Protein AF-A0A8H8WZX5-F1 (afdb_monomer)

Organism: NCBI:txid1775910

Solvent-accessible surface area (backbone atoms only — not comparable to full-atom values): 5489 Å² total; per-residue (Å²): 122,51,66,85,70,63,32,41,65,31,29,63,36,82,92,44,74,50,74,48,27,64,38,73,66,55,44,48,50,53,53,49,61,38,47,77,68,72,32,44,81,75,45,78,45,59,80,44,76,93,42,87,53,22,49,42,52,43,33,33,37,32,34,69,68,53,48,51,56,46,28,73,74,67,46,41,37,72,34,74,66,86,78,86,44,65,46,101,83,72,47,77,57,129

Foldseek 3Di:
DCVVVQKAKWKWDCVFWDFAWPDPVRVVVVVCLQVVLVKAWPDWAFPCVVDHRGGIITIIIDHPVSQVVSCVVPRTHIDHDDDFDADPVRDTDD

pLDDT: mean 85.73, std 10.84, range [54.69, 95.81]

Structure (mmCIF, N/CA/C/O backbone):
data_AF-A0A8H8WZX5-F1
#
_entry.id   AF-A0A8H8WZX5-F1
#
loop_
_atom_site.group_PDB
_atom_site.id
_atom_site.type_symbol
_atom_site.label_atom_id
_atom_site.label_alt_id
_atom_site.label_comp_id
_atom_site.label_asym_id
_atom_site.label_entity_id
_atom_site.label_seq_id
_atom_site.pdbx_PDB_ins_code
_atom_site.Cartn_x
_atom_site.Cartn_y
_atom_site.Cartn_z
_atom_site.occupancy
_atom_site.B_iso_or_equiv
_atom_site.auth_seq_id
_atom_site.auth_comp_id
_atom_site.auth_asym_id
_atom_site.auth_atom_id
_atom_site.pdbx_PDB_model_num
ATOM 1 N N . MET A 1 1 ? -2.206 -15.972 3.163 1.00 60.56 1 MET A N 1
ATOM 2 C CA . MET A 1 1 ? -3.557 -16.568 3.373 1.00 60.56 1 MET A CA 1
ATOM 3 C C . MET A 1 1 ? -4.610 -15.878 2.504 1.00 60.56 1 MET A C 1
ATOM 5 O O . MET A 1 1 ? -5.599 -16.506 2.138 1.00 60.56 1 MET A O 1
ATOM 9 N N . LEU A 1 2 ? -4.355 -14.631 2.089 1.00 70.94 2 LEU A N 1
ATOM 10 C CA . LEU A 1 2 ? -5.240 -13.840 1.233 1.00 70.94 2 LEU A CA 1
ATOM 11 C C . LEU A 1 2 ? -5.580 -14.445 -0.137 1.00 70.94 2 LEU A C 1
ATOM 13 O O . LEU A 1 2 ? -6.672 -14.212 -0.645 1.00 70.94 2 LEU A O 1
ATOM 17 N N . ALA A 1 3 ? -4.684 -15.235 -0.735 1.00 63.19 3 ALA A N 1
ATOM 18 C CA . ALA A 1 3 ? -4.927 -15.854 -2.041 1.00 63.19 3 ALA A CA 1
ATOM 19 C C . ALA A 1 3 ? -6.190 -16.743 -2.057 1.00 63.19 3 ALA A C 1
AT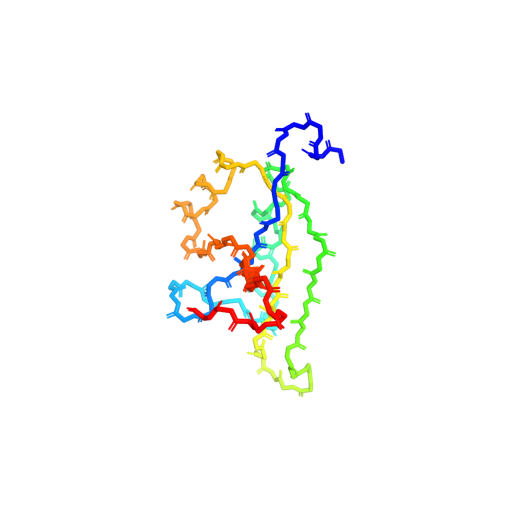OM 21 O O . ALA A 1 3 ? -6.907 -16.773 -3.053 1.00 63.19 3 ALA A O 1
ATOM 22 N N . GLN A 1 4 ? -6.517 -17.406 -0.939 1.00 61.97 4 GLN A N 1
ATOM 23 C CA . GLN A 1 4 ? -7.734 -18.224 -0.815 1.00 61.97 4 GLN A CA 1
ATOM 24 C C . GLN A 1 4 ? -9.013 -17.382 -0.645 1.00 61.97 4 GLN A C 1
ATOM 26 O O . GLN A 1 4 ? -10.111 -17.885 -0.854 1.00 61.97 4 GLN A O 1
ATOM 31 N N . GLN A 1 5 ? -8.880 -16.096 -0.307 1.00 74.50 5 GLN A N 1
ATOM 32 C CA . GLN A 1 5 ? -9.979 -15.139 -0.130 1.00 74.50 5 GLN A CA 1
ATOM 33 C C . GLN A 1 5 ? -10.171 -14.229 -1.359 1.00 74.50 5 GLN A C 1
ATOM 35 O O . GLN A 1 5 ? -10.833 -13.197 -1.278 1.00 74.50 5 GLN A O 1
ATOM 40 N N . GLY A 1 6 ? -9.564 -14.576 -2.501 1.00 79.81 6 GLY A N 1
ATOM 41 C CA . GLY A 1 6 ? -9.604 -13.750 -3.712 1.00 79.81 6 GLY A CA 1
ATOM 42 C C . GLY A 1 6 ? -8.660 -12.544 -3.675 1.00 79.81 6 GLY A C 1
ATOM 43 O O . GLY A 1 6 ? -8.869 -11.577 -4.410 1.00 79.81 6 GLY A O 1
ATOM 44 N N . GLY A 1 7 ? -7.632 -12.583 -2.822 1.00 84.69 7 GLY A N 1
ATOM 45 C CA . GLY A 1 7 ? -6.582 -11.574 -2.770 1.00 84.69 7 GLY A CA 1
ATOM 46 C C . GLY A 1 7 ? -5.821 -11.471 -4.093 1.00 84.69 7 GLY A C 1
ATOM 47 O O . GLY A 1 7 ? -5.449 -12.480 -4.693 1.00 84.69 7 GLY A O 1
ATOM 48 N N . ARG A 1 8 ? -5.593 -10.238 -4.538 1.00 91.38 8 ARG A N 1
ATOM 49 C CA . ARG A 1 8 ? -4.828 -9.882 -5.736 1.00 91.38 8 ARG A CA 1
ATOM 50 C C . ARG A 1 8 ? -3.655 -9.000 -5.353 1.00 91.38 8 ARG A C 1
ATOM 52 O O . ARG A 1 8 ? -3.689 -8.341 -4.316 1.00 91.38 8 ARG A O 1
ATOM 59 N N . TYR A 1 9 ? -2.645 -8.986 -6.211 1.00 92.88 9 TYR A N 1
ATOM 60 C CA . TYR A 1 9 ? -1.520 -8.075 -6.077 1.00 92.88 9 TYR A CA 1
ATOM 61 C C . TYR A 1 9 ? -1.866 -6.710 -6.659 1.00 92.88 9 TYR A C 1
ATOM 63 O O . TYR A 1 9 ? -2.496 -6.639 -7.711 1.00 92.88 9 TYR A O 1
ATOM 71 N N . TYR A 1 10 ? -1.418 -5.653 -5.991 1.00 93.38 10 TYR A N 1
ATOM 72 C CA . TYR A 1 10 ? -1.537 -4.277 -6.448 1.00 93.38 10 TYR A CA 1
ATOM 73 C C . TYR A 1 10 ? -0.220 -3.524 -6.263 1.00 93.38 10 TYR A C 1
ATOM 75 O O . TYR A 1 10 ? 0.558 -3.808 -5.347 1.00 93.38 10 TYR A O 1
ATOM 83 N N . HIS A 1 11 ? -0.015 -2.532 -7.124 1.00 91.12 11 HIS A N 1
ATOM 84 C CA . HIS A 1 11 ? 1.100 -1.588 -7.098 1.00 91.12 11 HIS A CA 1
ATOM 85 C C . HIS A 1 11 ? 0.584 -0.181 -6.802 1.00 91.12 11 HIS A C 1
ATOM 87 O O . HIS A 1 11 ? -0.593 0.095 -7.008 1.00 91.12 11 HIS A O 1
ATOM 93 N N . ILE A 1 12 ? 1.447 0.730 -6.353 1.00 89.00 12 ILE A N 1
ATOM 94 C CA . ILE A 1 12 ? 1.067 2.145 -6.249 1.00 89.00 12 ILE A CA 1
ATOM 95 C C . ILE A 1 12 ? 1.067 2.806 -7.635 1.00 89.00 12 ILE A C 1
ATOM 97 O O . ILE A 1 12 ? 1.964 2.549 -8.438 1.00 89.00 12 ILE A O 1
ATOM 101 N N . ALA A 1 13 ? 0.103 3.685 -7.913 1.00 83.06 13 ALA A N 1
ATOM 102 C CA . ALA A 1 13 ? 0.182 4.559 -9.081 1.00 83.06 13 ALA A CA 1
ATOM 103 C C . ALA A 1 13 ? 1.188 5.687 -8.801 1.00 83.06 13 ALA A C 1
ATOM 105 O O . ALA A 1 13 ? 0.969 6.539 -7.945 1.00 83.06 13 ALA A O 1
ATOM 106 N N . GLU A 1 14 ? 2.321 5.706 -9.501 1.00 69.19 14 GLU A N 1
ATOM 107 C CA . GLU A 1 14 ? 3.381 6.696 -9.240 1.00 69.19 14 GLU A CA 1
ATOM 108 C C . GLU A 1 14 ? 3.016 8.119 -9.688 1.00 69.19 14 GLU A C 1
ATOM 110 O O . GLU A 1 14 ? 3.447 9.121 -9.098 1.00 69.19 14 GLU A O 1
ATOM 115 N N . HIS A 1 15 ? 2.242 8.200 -10.769 1.00 68.69 15 HIS A N 1
ATOM 116 C CA . HIS A 1 15 ? 1.930 9.441 -11.474 1.00 68.69 15 HIS A CA 1
ATOM 117 C C . HIS A 1 15 ? 0.539 9.990 -11.150 1.00 68.69 15 HIS A C 1
ATOM 119 O O . HIS A 1 15 ? 0.218 11.098 -11.572 1.00 68.69 15 HIS A O 1
ATOM 125 N N . GLU A 1 16 ? -0.247 9.262 -10.357 1.00 70.31 16 GLU A N 1
ATOM 126 C CA . GLU A 1 16 ? -1.609 9.628 -9.988 1.00 70.31 16 GLU A CA 1
ATOM 127 C C . GLU A 1 16 ? -1.805 9.455 -8.476 1.00 70.31 16 GLU A C 1
ATOM 129 O O . GLU A 1 16 ? -1.386 8.462 -7.886 1.00 70.31 16 GLU A O 1
ATOM 134 N N . GLY A 1 17 ? -2.453 10.427 -7.833 1.00 73.94 17 GLY A N 1
ATOM 135 C CA . GLY A 1 17 ? -2.738 10.382 -6.399 1.00 73.94 17 GLY A CA 1
ATOM 136 C C . GLY A 1 17 ? -1.527 10.604 -5.487 1.00 73.94 17 GLY A C 1
ATOM 137 O O . GLY A 1 17 ? -0.552 11.280 -5.834 1.00 73.94 17 GLY A O 1
ATOM 138 N N . ARG A 1 18 ? -1.627 10.098 -4.252 1.00 83.88 18 ARG A N 1
ATOM 139 C CA . ARG A 1 18 ? -0.626 10.326 -3.203 1.00 83.88 18 ARG A CA 1
ATOM 140 C C . ARG A 1 18 ? 0.624 9.465 -3.416 1.00 83.88 18 ARG A C 1
ATOM 142 O O . ARG A 1 18 ? 0.542 8.250 -3.542 1.00 83.88 18 ARG A O 1
ATOM 149 N N . ARG A 1 19 ? 1.806 10.091 -3.371 1.00 84.25 19 ARG A N 1
ATOM 150 C CA . ARG A 1 19 ? 3.100 9.407 -3.554 1.00 84.25 19 ARG A CA 1
ATOM 151 C C . ARG A 1 19 ? 3.629 8.787 -2.263 1.00 84.25 19 ARG A C 1
ATOM 153 O O . ARG A 1 19 ? 3.677 9.455 -1.229 1.00 84.25 19 ARG A O 1
ATOM 160 N N . LEU A 1 20 ? 4.131 7.556 -2.357 1.00 87.94 20 LEU A N 1
ATOM 161 C CA . LEU A 1 20 ? 4.869 6.893 -1.283 1.00 87.94 20 LEU A CA 1
ATOM 162 C C . LEU A 1 20 ? 6.369 7.194 -1.388 1.00 87.94 20 LEU A C 1
ATOM 164 O O . LEU A 1 20 ?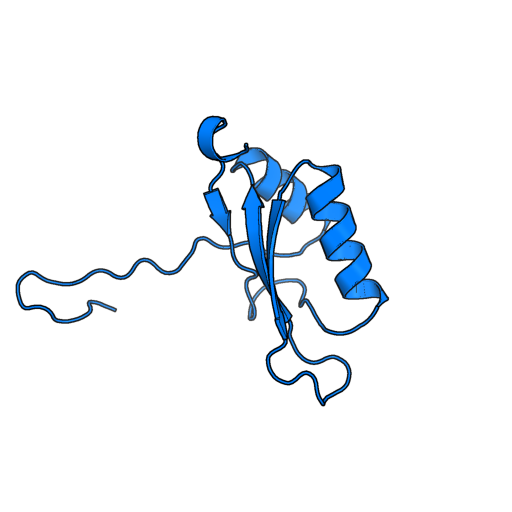 6.983 7.064 -2.447 1.00 87.94 20 LEU A O 1
ATOM 168 N N . THR A 1 21 ? 6.976 7.600 -0.276 1.00 88.94 21 THR A N 1
ATOM 169 C CA . THR A 1 21 ? 8.396 7.981 -0.221 1.00 88.94 21 THR A CA 1
ATOM 170 C C . THR A 1 21 ? 9.081 7.402 1.012 1.00 88.94 21 THR A C 1
ATOM 172 O O . THR A 1 21 ? 8.420 7.068 1.994 1.00 88.94 21 THR A O 1
ATOM 175 N N . LEU A 1 22 ? 10.420 7.374 1.012 1.00 79.75 22 LEU A N 1
ATOM 176 C CA . LEU A 1 22 ? 11.273 7.090 2.177 1.00 79.75 22 LEU A CA 1
ATOM 177 C C . LEU A 1 22 ? 11.229 8.211 3.235 1.00 79.75 22 LEU A C 1
ATOM 179 O O . LEU A 1 22 ? 12.256 8.718 3.693 1.00 79.75 22 LEU A O 1
ATOM 183 N N . SER A 1 23 ? 10.034 8.646 3.617 1.00 86.56 23 SER A N 1
ATOM 184 C CA . SER A 1 23 ? 9.812 9.424 4.830 1.00 86.56 23 SER A CA 1
ATOM 185 C C . SER A 1 23 ? 9.149 8.528 5.870 1.00 86.56 23 SER A C 1
ATOM 187 O O . SER A 1 23 ? 8.266 7.738 5.544 1.00 86.56 23 SER A O 1
ATOM 189 N N . LYS A 1 24 ? 9.572 8.651 7.135 1.00 78.50 24 LYS A N 1
ATOM 190 C CA . LYS A 1 24 ? 9.032 7.834 8.234 1.00 78.50 24 LYS A CA 1
ATOM 191 C C . LYS A 1 24 ? 7.508 7.946 8.335 1.00 78.50 24 LYS A C 1
ATOM 193 O O . LYS A 1 24 ? 6.845 6.933 8.490 1.00 78.50 24 LYS A O 1
ATOM 198 N N . ALA A 1 25 ? 6.980 9.165 8.200 1.00 86.50 25 ALA A N 1
ATOM 199 C CA . ALA A 1 25 ? 5.546 9.426 8.265 1.00 86.50 25 ALA 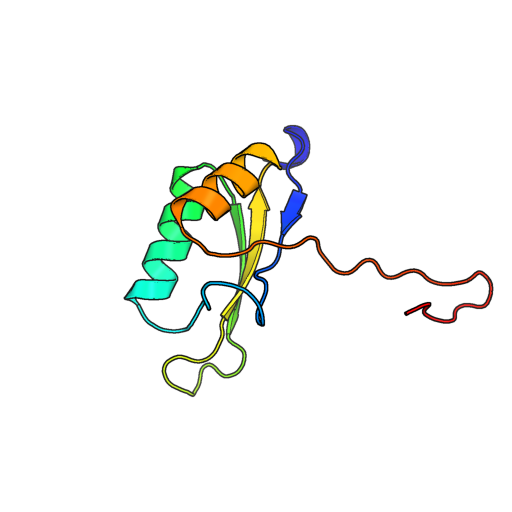A CA 1
ATOM 200 C C . ALA A 1 25 ? 4.786 8.740 7.119 1.00 86.50 25 ALA A C 1
ATOM 202 O O . ALA A 1 25 ? 3.910 7.928 7.383 1.00 86.50 25 ALA A O 1
ATOM 203 N N . SER A 1 26 ? 5.167 8.988 5.858 1.00 86.50 26 SER A N 1
ATOM 204 C CA . SER A 1 26 ? 4.446 8.428 4.705 1.00 86.50 26 SER A CA 1
ATOM 205 C C . SER A 1 26 ? 4.514 6.905 4.645 1.00 86.50 26 SER A C 1
ATOM 207 O O . SER A 1 26 ? 3.522 6.279 4.288 1.00 86.50 26 SER A O 1
ATOM 209 N N . LEU A 1 27 ? 5.677 6.316 4.946 1.00 90.94 27 LEU A N 1
ATOM 210 C CA . LEU A 1 27 ? 5.841 4.867 4.891 1.00 90.94 27 LEU A CA 1
ATOM 211 C C . LEU A 1 27 ? 5.123 4.184 6.057 1.00 90.94 27 LEU A C 1
ATOM 213 O O . LEU A 1 27 ? 4.472 3.167 5.849 1.00 90.94 27 LEU A O 1
ATOM 217 N N . GLY A 1 28 ? 5.207 4.759 7.260 1.00 92.50 28 GLY A N 1
ATOM 218 C CA . GLY A 1 28 ? 4.505 4.246 8.433 1.00 92.50 28 GLY A CA 1
ATOM 219 C C . GLY A 1 28 ? 2.990 4.281 8.258 1.00 92.50 28 GLY A C 1
ATOM 220 O O . GLY A 1 28 ? 2.336 3.275 8.506 1.00 92.50 28 GLY A O 1
ATOM 221 N N . GLU A 1 29 ? 2.451 5.399 7.767 1.00 93.06 29 GLU A N 1
ATOM 222 C CA . GLU A 1 29 ? 1.021 5.545 7.482 1.00 93.06 29 GLU A CA 1
ATOM 223 C C . GLU A 1 29 ? 0.554 4.533 6.433 1.00 93.06 29 GLU A C 1
ATOM 225 O O . GLU A 1 29 ? -0.383 3.786 6.683 1.00 93.06 29 GLU A O 1
ATOM 230 N N . PHE A 1 30 ? 1.260 4.418 5.304 1.00 94.06 30 PHE A N 1
ATOM 231 C CA . PHE A 1 30 ? 0.927 3.433 4.274 1.00 94.06 30 PHE A CA 1
ATOM 232 C C . PHE A 1 30 ? 0.910 2.000 4.822 1.00 94.06 30 PHE A C 1
ATOM 234 O O . PHE A 1 30 ? -0.050 1.263 4.614 1.00 94.06 30 PHE A O 1
ATOM 241 N N . VAL A 1 31 ? 1.962 1.605 5.547 1.00 94.88 31 VAL A N 1
ATOM 242 C CA . VAL A 1 31 ? 2.078 0.251 6.102 1.00 94.88 31 VAL A CA 1
ATOM 243 C C . VAL A 1 31 ? 0.968 -0.022 7.113 1.00 94.88 31 VAL A C 1
ATOM 245 O O . VAL A 1 31 ? 0.346 -1.082 7.069 1.00 94.88 31 VAL A O 1
ATOM 248 N N . PHE A 1 32 ? 0.704 0.934 8.003 1.00 95.81 32 PHE A N 1
ATOM 249 C CA . PHE A 1 32 ? -0.354 0.823 8.998 1.00 95.81 32 PHE A CA 1
ATOM 250 C C . PHE A 1 32 ? -1.724 0.638 8.341 1.00 95.81 32 PHE A C 1
ATOM 252 O O . PHE A 1 32 ? -2.439 -0.294 8.697 1.00 95.81 32 PHE A O 1
ATOM 259 N N . GLU A 1 33 ? -2.061 1.471 7.356 1.00 95.56 33 GLU A N 1
ATOM 260 C CA . GLU A 1 33 ? -3.361 1.437 6.681 1.00 95.56 33 GLU A CA 1
ATOM 261 C C . GLU A 1 33 ? -3.591 0.133 5.893 1.00 95.56 33 GLU A C 1
ATOM 263 O O . GLU A 1 33 ? -4.720 -0.361 5.836 1.00 95.56 33 GLU A O 1
ATOM 268 N N . ILE A 1 34 ? -2.537 -0.458 5.317 1.00 95.00 34 ILE A N 1
ATOM 269 C CA . ILE A 1 34 ? -2.622 -1.767 4.650 1.00 95.00 34 ILE A CA 1
ATOM 270 C C . ILE A 1 34 ? -2.867 -2.880 5.674 1.00 95.00 34 ILE A C 1
ATOM 272 O O . ILE A 1 34 ? -3.798 -3.674 5.518 1.00 95.00 34 ILE A O 1
ATOM 276 N N . LEU A 1 35 ? -2.048 -2.935 6.728 1.00 94.81 35 LEU A N 1
ATOM 277 C CA . LEU A 1 35 ? -2.107 -4.009 7.722 1.00 94.81 35 LEU A CA 1
ATOM 278 C C . LEU A 1 35 ? -3.390 -3.952 8.562 1.00 94.81 35 LEU A C 1
ATOM 280 O O . LEU A 1 35 ? -3.964 -4.997 8.866 1.00 94.81 35 LEU A O 1
ATOM 284 N N . SER A 1 36 ? -3.879 -2.756 8.902 1.00 95.81 36 SER A N 1
ATOM 285 C CA . SER A 1 36 ? -5.109 -2.575 9.688 1.00 95.81 36 SER A CA 1
ATOM 286 C C . SER A 1 36 ? -6.363 -3.078 8.964 1.00 95.81 36 SER A C 1
ATOM 288 O O . SER A 1 36 ? -7.329 -3.470 9.614 1.00 95.81 36 SER A O 1
ATOM 290 N N . ARG A 1 37 ? -6.329 -3.134 7.626 1.00 94.44 37 ARG A N 1
ATOM 291 C CA . ARG A 1 37 ? -7.391 -3.694 6.771 1.00 94.44 37 ARG A CA 1
ATOM 292 C C . ARG A 1 37 ? -7.198 -5.176 6.453 1.00 94.44 37 ARG A C 1
ATOM 294 O O . ARG A 1 37 ? -7.959 -5.737 5.670 1.00 94.44 37 ARG A O 1
ATOM 301 N N . GLY A 1 38 ? -6.183 -5.816 7.033 1.00 93.62 38 GLY A N 1
ATOM 302 C CA . GLY A 1 38 ? -5.856 -7.218 6.775 1.00 93.62 38 GLY A CA 1
ATOM 303 C C . GLY A 1 38 ? -5.152 -7.462 5.438 1.00 93.62 38 GLY A C 1
ATOM 304 O O . GLY A 1 38 ? -5.082 -8.607 5.001 1.00 93.62 38 GLY A O 1
ATOM 305 N N . GLY A 1 39 ? -4.640 -6.417 4.780 1.00 93.75 39 GLY A N 1
ATOM 306 C CA . GLY A 1 39 ? -3.781 -6.562 3.608 1.00 93.75 39 GLY A CA 1
ATOM 307 C C . GLY A 1 39 ? -2.390 -7.084 3.976 1.00 93.75 39 GLY A C 1
ATOM 308 O O . GLY A 1 39 ? -1.926 -6.936 5.105 1.00 93.75 39 GLY A O 1
ATOM 309 N N . GLU A 1 40 ? -1.701 -7.674 3.005 1.00 94.88 40 GLU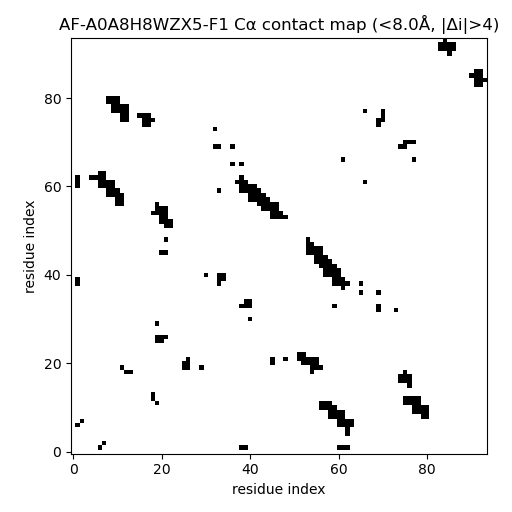 A N 1
ATOM 310 C CA . GLU A 1 40 ? -0.335 -8.181 3.163 1.00 94.88 40 GLU A CA 1
ATOM 311 C C . GLU A 1 40 ? 0.636 -7.295 2.358 1.00 94.88 40 GLU A C 1
ATOM 313 O O . GLU A 1 40 ? 0.379 -6.960 1.200 1.00 94.88 40 GLU A O 1
ATOM 318 N N . ILE A 1 41 ? 1.772 -6.912 2.949 1.00 94.25 41 ILE A N 1
ATOM 319 C CA . ILE A 1 41 ? 2.854 -6.239 2.215 1.00 94.25 41 ILE A CA 1
ATOM 320 C C . ILE A 1 41 ? 3.789 -7.305 1.667 1.00 94.25 41 ILE A C 1
ATOM 322 O O . ILE A 1 41 ? 4.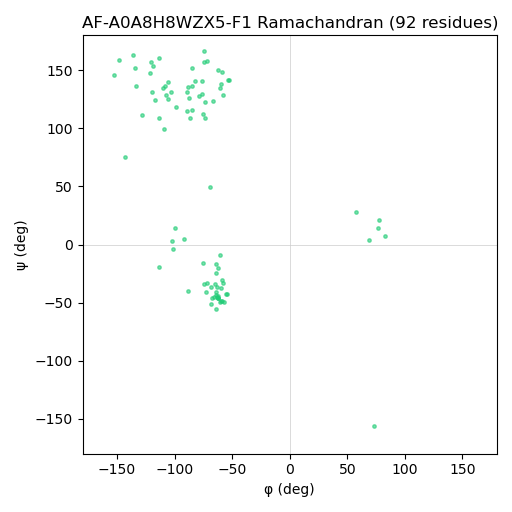457 -8.003 2.425 1.00 94.25 41 ILE A O 1
ATOM 326 N N . ME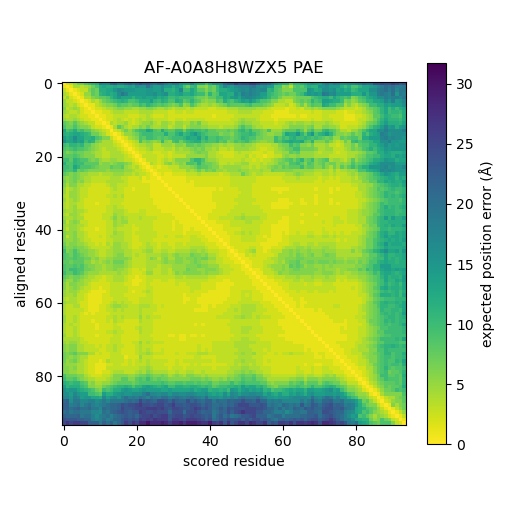T A 1 42 ? 3.851 -7.406 0.345 1.00 93.81 42 MET A N 1
ATOM 327 C CA . MET A 1 42 ? 4.656 -8.411 -0.344 1.00 93.81 42 MET A CA 1
ATOM 328 C C . MET A 1 42 ? 6.074 -7.909 -0.595 1.00 93.81 42 MET A C 1
ATOM 330 O O . MET A 1 42 ? 7.038 -8.657 -0.465 1.00 93.81 42 MET A O 1
ATOM 334 N N . GLN A 1 43 ? 6.202 -6.633 -0.960 1.00 92.62 43 GLN A N 1
ATOM 335 C CA . GLN A 1 43 ? 7.480 -6.012 -1.283 1.00 92.62 43 GLN A CA 1
ATOM 336 C C . GLN A 1 43 ? 7.432 -4.511 -1.005 1.00 92.62 43 GLN A C 1
ATOM 338 O O . GLN A 1 43 ? 6.411 -3.862 -1.222 1.00 92.62 43 GLN A O 1
ATOM 343 N N . LEU A 1 44 ? 8.564 -3.952 -0.576 1.00 92.50 44 LEU A N 1
ATOM 344 C CA . LEU A 1 44 ? 8.825 -2.515 -0.539 1.00 92.50 44 LEU A CA 1
ATOM 345 C C . LEU A 1 44 ? 10.159 -2.265 -1.238 1.00 92.50 44 LEU A C 1
ATOM 347 O O . LEU A 1 44 ? 11.206 -2.660 -0.725 1.00 92.50 44 LEU A O 1
ATOM 351 N N . TRP A 1 45 ? 10.133 -1.626 -2.406 1.00 91.44 45 TRP A N 1
ATOM 352 C CA . TRP A 1 45 ? 11.346 -1.349 -3.169 1.00 91.44 45 TRP A CA 1
ATOM 353 C C . TRP A 1 45 ? 11.635 0.156 -3.247 1.00 91.44 45 TRP A C 1
ATOM 355 O O . TRP A 1 45 ? 10.911 0.883 -3.923 1.00 91.44 45 TRP A O 1
ATOM 365 N N . PRO A 1 46 ? 12.670 0.663 -2.558 1.00 91.25 46 PRO A N 1
ATOM 366 C CA . PRO A 1 46 ? 13.099 2.047 -2.719 1.00 91.25 46 PRO A CA 1
ATOM 367 C C . PRO A 1 46 ? 13.929 2.219 -3.998 1.00 91.25 46 PRO A C 1
ATOM 369 O O . PRO A 1 46 ? 14.938 1.536 -4.169 1.00 91.25 46 PRO A O 1
ATOM 372 N N . PHE A 1 47 ? 13.566 3.177 -4.857 1.00 88.50 47 PHE A N 1
ATOM 373 C CA . PHE A 1 47 ? 14.249 3.395 -6.143 1.00 88.50 47 PHE A CA 1
ATOM 374 C C . PHE A 1 47 ? 15.715 3.826 -5.986 1.00 88.50 47 PHE A C 1
ATOM 376 O O . PHE A 1 47 ? 16.610 3.355 -6.682 1.00 88.50 47 PHE A O 1
ATOM 383 N N . ALA A 1 48 ? 15.971 4.742 -5.050 1.00 90.75 48 ALA A N 1
ATOM 384 C CA . ALA A 1 48 ? 17.289 5.309 -4.785 1.00 90.75 48 ALA A CA 1
ATOM 385 C C . ALA A 1 48 ? 17.469 5.540 -3.272 1.00 90.75 48 ALA A C 1
ATOM 387 O O . ALA A 1 48 ? 17.423 6.684 -2.812 1.00 90.75 48 ALA A O 1
ATOM 388 N N . PRO A 1 49 ? 17.696 4.479 -2.473 1.00 88.44 49 PRO A N 1
ATOM 389 C CA . PRO A 1 49 ? 17.658 4.549 -1.007 1.00 88.44 49 PRO A CA 1
ATOM 390 C C . PRO A 1 49 ? 18.705 5.485 -0.391 1.00 88.44 49 PRO A C 1
ATOM 392 O O . PRO A 1 49 ? 18.530 5.959 0.728 1.00 88.44 49 PRO A O 1
ATOM 395 N N . LYS A 1 50 ? 19.767 5.810 -1.138 1.00 91.69 50 LYS A N 1
ATOM 396 C CA . LYS A 1 50 ? 20.773 6.809 -0.752 1.00 91.69 50 LYS A CA 1
ATOM 397 C C . LYS A 1 50 ? 20.222 8.239 -0.643 1.00 91.69 50 LYS A C 1
ATOM 399 O O . LYS A 1 50 ? 20.886 9.097 -0.067 1.00 91.69 50 LYS A O 1
ATOM 404 N N . TRP A 1 51 ? 19.051 8.529 -1.212 1.00 88.25 51 TRP A N 1
ATOM 405 C CA . TRP A 1 51 ? 18.469 9.871 -1.248 1.00 88.25 51 TRP A CA 1
ATOM 406 C C . TRP A 1 51 ? 17.268 9.994 -0.310 1.00 88.25 51 TRP A C 1
ATOM 408 O O . TRP A 1 51 ? 16.386 9.134 -0.259 1.00 88.25 51 TRP A O 1
ATOM 418 N N . LYS A 1 52 ? 17.209 11.109 0.430 1.00 86.62 52 LYS A N 1
ATOM 419 C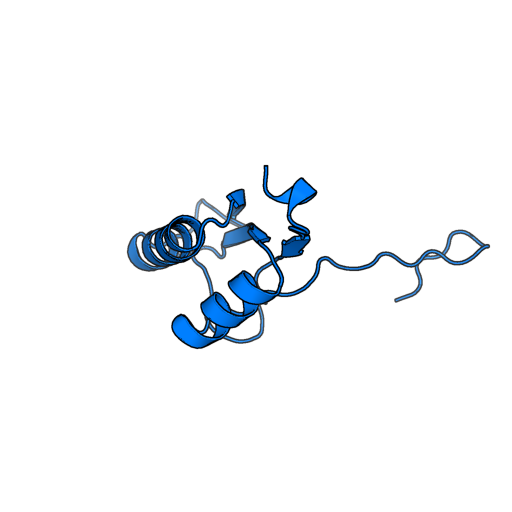 CA . LYS A 1 52 ? 16.071 11.417 1.305 1.00 86.62 52 LYS A CA 1
ATOM 420 C C . LYS A 1 52 ? 14.790 11.500 0.476 1.00 86.62 52 LYS A C 1
ATOM 422 O O . LYS A 1 52 ? 14.789 12.111 -0.587 1.00 86.62 52 LYS A O 1
ATOM 427 N N . ARG A 1 53 ? 13.697 10.934 1.004 1.00 86.19 53 ARG A N 1
ATOM 428 C CA . ARG A 1 53 ? 12.375 10.915 0.350 1.00 86.19 53 ARG A CA 1
ATOM 429 C C . ARG A 1 53 ? 12.383 10.266 -1.042 1.00 86.19 53 ARG A C 1
ATOM 431 O O . ARG A 1 53 ? 11.540 10.605 -1.867 1.00 86.19 53 ARG A O 1
ATOM 438 N N . SER A 1 54 ? 13.303 9.331 -1.295 1.00 90.06 54 SER A N 1
ATOM 439 C CA . SER A 1 54 ? 13.268 8.519 -2.514 1.00 90.06 54 SER A CA 1
ATOM 440 C C . SER A 1 54 ? 11.897 7.850 -2.681 1.00 90.06 54 SER A C 1
ATOM 442 O O . SER A 1 54 ? 11.327 7.430 -1.664 1.00 90.06 54 SER A O 1
ATOM 444 N N . PRO A 1 55 ? 11.362 7.753 -3.909 1.00 90.56 55 PRO A N 1
ATOM 445 C CA . PRO A 1 55 ? 10.159 6.981 -4.186 1.00 90.56 55 PRO A CA 1
ATOM 446 C C . PRO A 1 55 ? 10.291 5.543 -3.684 1.00 90.56 55 PRO A C 1
ATOM 448 O O . PRO A 1 55 ? 11.364 4.935 -3.764 1.00 90.56 55 PRO A O 1
ATOM 451 N N . VAL A 1 56 ? 9.193 5.016 -3.152 1.00 91.62 56 VAL A N 1
ATOM 452 C CA . VAL A 1 56 ? 9.084 3.616 -2.744 1.00 91.62 56 VAL A CA 1
ATOM 453 C C . VAL A 1 56 ? 7.974 2.979 -3.552 1.00 91.62 56 VAL A C 1
ATOM 455 O O . VAL A 1 56 ? 6.867 3.509 -3.612 1.00 91.62 56 VAL A O 1
ATOM 458 N N . TYR A 1 57 ? 8.282 1.824 -4.120 1.00 91.50 57 TYR A N 1
ATOM 459 C CA . TYR A 1 57 ? 7.393 1.044 -4.960 1.00 91.50 57 TYR A CA 1
ATOM 460 C C . TYR A 1 57 ? 6.965 -0.207 -4.198 1.00 91.50 57 TYR A C 1
ATOM 462 O O . TYR A 1 57 ? 7.751 -1.154 -4.065 1.00 91.50 57 TYR A O 1
ATOM 470 N N . PRO A 1 58 ? 5.761 -0.190 -3.605 1.00 92.81 58 PRO A N 1
ATOM 471 C CA . PRO A 1 58 ? 5.239 -1.317 -2.871 1.00 92.81 58 PRO A CA 1
ATOM 472 C C . PRO A 1 58 ? 4.562 -2.311 -3.818 1.00 92.81 58 PRO A C 1
ATOM 474 O O . PRO A 1 58 ? 3.989 -1.934 -4.843 1.00 92.81 58 PRO A O 1
ATOM 477 N N . VAL A 1 59 ? 4.566 -3.574 -3.410 1.00 93.75 59 VAL A N 1
ATOM 478 C CA . VAL A 1 59 ? 3.617 -4.583 -3.882 1.00 93.75 59 VAL A CA 1
ATOM 479 C C . VAL A 1 59 ? 2.823 -5.034 -2.670 1.00 93.75 59 VAL A C 1
ATOM 481 O O . VAL A 1 59 ? 3.407 -5.450 -1.666 1.00 93.75 59 VAL A O 1
ATOM 484 N N . VAL A 1 60 ? 1.501 -4.941 -2.751 1.00 94.62 60 VAL A N 1
ATOM 485 C CA . VAL A 1 60 ? 0.591 -5.361 -1.678 1.00 94.62 60 VAL A CA 1
ATOM 486 C C . VAL A 1 60 ? -0.365 -6.420 -2.195 1.00 94.62 60 VAL A C 1
ATOM 488 O O . VAL A 1 60 ? -0.726 -6.406 -3.367 1.00 94.62 60 VAL A O 1
ATOM 491 N N . ALA A 1 61 ? -0.773 -7.341 -1.332 1.00 94.94 61 ALA A N 1
ATOM 492 C CA . ALA A 1 61 ? -1.857 -8.269 -1.603 1.00 94.94 61 ALA A CA 1
ATOM 493 C C . ALA A 1 61 ? -3.090 -7.850 -0.800 1.00 94.94 61 ALA A C 1
ATOM 495 O O . ALA A 1 61 ? -3.017 -7.691 0.418 1.00 94.94 61 ALA A O 1
ATOM 496 N N . MET A 1 62 ? -4.216 -7.651 -1.488 1.00 94.62 62 MET A N 1
ATOM 497 C CA . MET A 1 62 ? -5.494 -7.241 -0.894 1.00 94.62 62 MET A CA 1
ATOM 498 C C . MET A 1 62 ? -6.667 -7.827 -1.686 1.00 94.62 62 MET A C 1
ATOM 500 O O . MET A 1 62 ? -6.528 -8.166 -2.862 1.00 94.62 62 MET A O 1
ATOM 504 N N . THR A 1 63 ? -7.851 -7.928 -1.085 1.00 94.62 63 THR A N 1
ATOM 505 C CA . THR A 1 63 ? -9.076 -8.156 -1.874 1.00 94.62 63 THR A CA 1
ATOM 506 C C . THR A 1 63 ? -9.485 -6.859 -2.596 1.00 94.62 63 THR A C 1
ATOM 508 O O . THR A 1 63 ? -9.107 -5.777 -2.142 1.00 94.62 63 THR A O 1
ATOM 511 N N . PRO A 1 64 ? -10.258 -6.913 -3.701 1.00 93.94 64 PRO A N 1
ATOM 512 C CA . PRO A 1 64 ? -10.736 -5.702 -4.381 1.00 93.94 64 PRO A CA 1
ATOM 513 C C . PRO A 1 64 ? -11.491 -4.745 -3.451 1.00 93.94 64 PRO A C 1
ATOM 515 O O . PRO A 1 64 ? -11.207 -3.554 -3.437 1.00 93.94 64 PRO A O 1
ATOM 518 N N . LYS A 1 65 ? -12.357 -5.285 -2.583 1.00 93.94 65 LYS A N 1
ATOM 519 C CA . LYS A 1 65 ? -13.088 -4.499 -1.584 1.00 93.94 65 LYS A CA 1
ATOM 520 C C . LYS A 1 65 ? -12.144 -3.741 -0.642 1.00 93.94 65 LYS A C 1
ATOM 522 O O . LYS A 1 65 ? -12.299 -2.542 -0.459 1.00 93.94 65 LYS A O 1
ATOM 527 N N . MET A 1 66 ? -11.135 -4.424 -0.093 1.00 94.94 66 MET A N 1
ATOM 528 C CA . MET A 1 66 ? -10.140 -3.790 0.784 1.00 94.94 66 MET A CA 1
ATOM 529 C C . MET A 1 66 ? -9.328 -2.714 0.055 1.00 94.94 66 MET A C 1
ATOM 531 O O . MET A 1 66 ? -8.980 -1.697 0.651 1.00 94.94 66 MET A O 1
ATOM 535 N N . ARG A 1 67 ? -9.013 -2.940 -1.228 1.00 94.69 67 ARG A N 1
ATOM 536 C CA . ARG A 1 67 ? -8.320 -1.962 -2.073 1.00 94.69 67 ARG A CA 1
ATOM 537 C C . ARG A 1 67 ? -9.163 -0.702 -2.241 1.00 94.69 67 ARG A C 1
ATOM 539 O O . ARG A 1 67 ? -8.620 0.388 -2.101 1.00 94.69 67 ARG A O 1
ATOM 546 N N . ASP A 1 68 ? -10.455 -0.838 -2.519 1.00 94.75 68 ASP A N 1
ATOM 547 C CA . ASP A 1 68 ? -11.343 0.311 -2.723 1.00 94.75 68 ASP A CA 1
ATOM 548 C C . ASP A 1 68 ? -11.507 1.122 -1.429 1.00 94.75 68 ASP A C 1
ATOM 550 O O . ASP A 1 68 ? -11.304 2.335 -1.439 1.00 94.75 68 ASP A O 1
ATOM 554 N N . GLU A 1 69 ? -11.726 0.446 -0.296 1.00 95.06 69 GLU A N 1
ATOM 555 C CA . GLU A 1 69 ? -11.786 1.074 1.034 1.00 95.06 69 GLU A CA 1
ATOM 556 C C . GLU A 1 69 ? -10.474 1.790 1.407 1.00 95.06 69 GLU A C 1
ATOM 558 O O . GLU A 1 69 ? -10.479 2.851 2.032 1.00 95.06 69 GLU A O 1
ATOM 563 N N . PHE A 1 70 ? -9.325 1.217 1.038 1.00 94.50 70 PHE A N 1
ATOM 564 C CA . PHE A 1 70 ? -8.017 1.835 1.252 1.00 94.50 70 PHE A CA 1
ATOM 565 C C . PHE A 1 70 ? -7.825 3.089 0.388 1.00 94.50 70 PHE A C 1
ATOM 567 O O . PHE A 1 70 ? -7.370 4.119 0.893 1.00 94.50 70 PHE A O 1
ATOM 574 N N . VAL A 1 71 ? -8.171 3.012 -0.900 1.00 94.00 71 VAL A N 1
ATOM 575 C CA . VAL A 1 71 ? -8.042 4.129 -1.847 1.00 94.00 71 VAL A CA 1
ATOM 576 C C . VAL A 1 71 ? -8.917 5.304 -1.413 1.00 94.00 71 VAL A C 1
ATOM 578 O O . VAL A 1 71 ? -8.432 6.435 -1.369 1.00 94.00 71 VAL A O 1
ATOM 581 N N . GLU A 1 72 ? -10.170 5.036 -1.041 1.00 93.25 72 GLU A N 1
ATOM 582 C CA . GLU A 1 72 ? -11.120 6.050 -0.574 1.00 93.25 72 GLU A CA 1
ATOM 583 C C . GLU A 1 72 ? -10.644 6.732 0.716 1.00 93.25 72 GLU A C 1
ATOM 585 O O . GLU A 1 72 ? -10.677 7.957 0.820 1.00 93.25 72 GLU A O 1
ATOM 590 N N . ALA A 1 73 ? -10.140 5.956 1.681 1.00 92.62 73 ALA A N 1
ATOM 591 C CA . ALA A 1 73 ? -9.739 6.488 2.981 1.00 92.62 73 ALA A CA 1
ATOM 592 C C . ALA A 1 73 ? -8.418 7.274 2.954 1.00 92.62 73 ALA A C 1
ATOM 594 O O . ALA A 1 73 ? -8.241 8.208 3.735 1.00 92.62 73 ALA A O 1
ATOM 595 N N . THR A 1 74 ? -7.464 6.881 2.104 1.00 91.44 74 THR A N 1
ATOM 596 C CA . THR A 1 74 ? -6.072 7.360 2.208 1.00 91.44 74 THR A CA 1
ATOM 597 C C . THR A 1 74 ? -5.614 8.231 1.039 1.00 91.44 74 THR A C 1
ATOM 599 O O . THR A 1 74 ? -4.601 8.934 1.149 1.00 91.44 74 THR A O 1
ATOM 602 N N . GLY A 1 75 ? -6.308 8.156 -0.102 1.00 89.88 75 GLY A N 1
ATOM 603 C CA . GLY A 1 75 ? -5.902 8.799 -1.353 1.00 89.88 75 GLY A CA 1
ATOM 604 C C . GLY A 1 75 ? -4.648 8.197 -2.008 1.00 89.88 75 GLY A C 1
ATOM 605 O O . GLY A 1 75 ? -4.173 8.723 -3.020 1.00 89.88 75 GLY A O 1
ATOM 606 N N . PHE A 1 76 ? -4.084 7.115 -1.458 1.00 91.25 76 PHE A N 1
ATOM 607 C CA . PHE A 1 76 ? -3.083 6.311 -2.155 1.00 91.25 76 PHE A CA 1
ATOM 608 C C . PHE A 1 76 ? -3.780 5.487 -3.234 1.00 91.25 76 PHE A C 1
ATOM 610 O O . PHE A 1 76 ? -4.669 4.693 -2.938 1.00 91.25 76 PHE A O 1
ATOM 617 N N . LEU A 1 77 ? -3.362 5.651 -4.487 1.00 92.38 77 LEU A N 1
ATOM 618 C CA . LEU A 1 77 ? -3.941 4.899 -5.593 1.00 92.38 77 LEU A CA 1
ATOM 619 C C . LEU A 1 77 ? -3.214 3.570 -5.769 1.00 92.38 77 LEU A C 1
ATOM 621 O O . LEU A 1 77 ? -1.994 3.533 -5.922 1.00 92.38 77 LEU A O 1
ATOM 625 N N . LEU A 1 78 ? -3.989 2.487 -5.771 1.00 92.38 78 LEU A N 1
ATOM 626 C CA . LEU A 1 78 ? -3.514 1.137 -6.045 1.00 92.38 78 LEU A CA 1
ATOM 627 C C . LEU A 1 78 ? -4.003 0.679 -7.421 1.00 92.38 78 LEU A C 1
ATOM 629 O O . LEU A 1 78 ? -5.202 0.751 -7.705 1.00 92.38 78 LEU A O 1
ATOM 633 N N . VAL A 1 79 ? -3.087 0.195 -8.254 1.00 91.75 79 VAL A N 1
ATOM 634 C CA . VAL A 1 79 ? -3.334 -0.269 -9.625 1.00 91.75 79 VAL A CA 1
ATOM 635 C C . VAL A 1 79 ? -2.989 -1.742 -9.777 1.00 91.75 7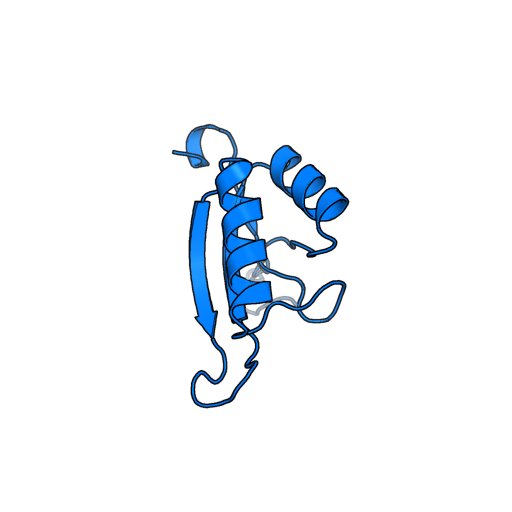9 VAL A C 1
ATOM 637 O O . VAL A 1 79 ? -2.161 -2.286 -9.042 1.00 91.75 79 VAL A O 1
ATOM 640 N N . ASP A 1 80 ? -3.643 -2.389 -10.738 1.00 90.56 80 ASP A N 1
ATOM 641 C CA . ASP A 1 80 ? -3.321 -3.759 -11.116 1.00 90.56 80 ASP A CA 1
ATOM 642 C C . ASP A 1 80 ? -1.881 -3.857 -11.655 1.00 90.56 80 ASP A C 1
ATOM 644 O O . ASP A 1 80 ? -1.370 -2.903 -12.254 1.00 90.56 80 ASP A O 1
ATOM 648 N N . PRO A 1 81 ? -1.219 -5.014 -11.484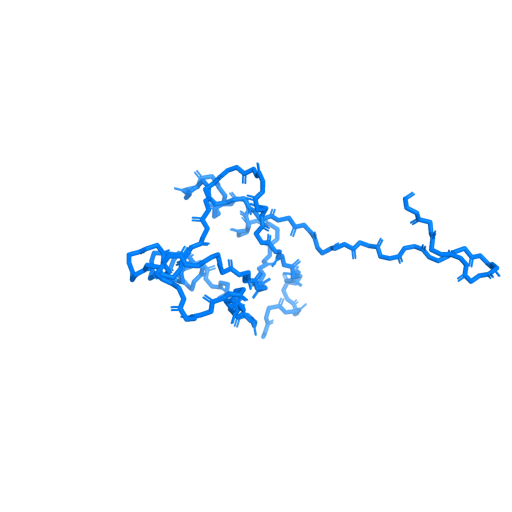 1.00 85.38 81 PRO A N 1
ATOM 649 C CA . PRO A 1 81 ? 0.070 -5.267 -12.103 1.00 85.38 81 PRO A CA 1
ATOM 650 C C . PRO A 1 81 ? -0.031 -5.157 -13.630 1.00 85.38 81 PRO A C 1
ATOM 652 O O . PRO A 1 81 ? -1.063 -5.516 -14.215 1.00 85.38 81 PRO A O 1
ATOM 655 N N . PRO A 1 82 ? 1.047 -4.716 -14.301 1.00 80.50 82 PRO A N 1
ATOM 656 C CA . PRO A 1 82 ? 1.073 -4.643 -15.752 1.00 80.50 82 PRO A CA 1
ATOM 657 C C . PRO A 1 82 ? 0.815 -6.030 -16.348 1.00 80.50 82 PRO A C 1
ATOM 659 O O . PRO A 1 82 ? 1.461 -7.018 -15.992 1.00 80.50 82 PRO A O 1
ATOM 662 N N . ARG A 1 83 ? -0.142 -6.111 -17.275 1.00 79.19 83 ARG A N 1
ATOM 663 C CA . ARG A 1 83 ? -0.431 -7.345 -18.006 1.00 79.19 83 ARG A CA 1
ATOM 664 C C . ARG A 1 83 ? 0.482 -7.413 -19.221 1.00 79.19 83 ARG A C 1
ATOM 666 O O . ARG A 1 83 ? 0.287 -6.676 -20.180 1.00 79.19 83 ARG A O 1
ATOM 673 N N . LEU A 1 84 ? 1.464 -8.309 -19.194 1.00 73.25 84 LEU A N 1
ATOM 674 C CA . LEU A 1 84 ? 2.262 -8.614 -20.379 1.00 73.25 84 LEU A CA 1
ATOM 675 C C . LEU A 1 84 ? 1.406 -9.447 -21.335 1.00 73.25 84 LEU A C 1
ATOM 677 O O . LEU A 1 84 ? 1.114 -10.610 -21.058 1.00 73.25 84 LEU A O 1
ATOM 681 N N . SER A 1 85 ? 0.983 -8.851 -22.450 1.00 69.94 85 SER A N 1
ATOM 682 C CA . SER A 1 85 ? 0.353 -9.596 -23.538 1.00 69.94 85 SER A CA 1
ATOM 683 C C . SER A 1 85 ? 1.394 -9.874 -24.620 1.00 69.94 85 SER A C 1
ATOM 685 O O . SER A 1 85 ? 1.999 -8.959 -25.172 1.00 69.94 85 SER A O 1
ATOM 687 N N . ILE A 1 86 ? 1.659 -11.154 -24.873 1.00 71.31 86 ILE A N 1
ATOM 688 C CA . ILE A 1 86 ? 2.583 -11.605 -25.918 1.00 71.31 86 ILE A CA 1
ATOM 689 C C . ILE A 1 86 ? 1.720 -12.086 -27.083 1.00 71.31 86 ILE A C 1
ATOM 691 O O . ILE A 1 86 ? 0.753 -12.824 -26.877 1.00 71.31 86 ILE A O 1
ATOM 695 N N . ASP A 1 87 ? 2.017 -11.639 -28.300 1.00 72.38 87 ASP A N 1
ATOM 696 C CA . ASP A 1 87 ? 1.348 -12.170 -29.485 1.00 72.38 87 ASP A CA 1
ATOM 697 C C . ASP A 1 87 ? 1.852 -13.584 -29.839 1.00 72.38 87 ASP A C 1
ATOM 699 O O . ASP A 1 87 ? 2.877 -14.051 -29.348 1.00 72.38 87 ASP A O 1
ATOM 703 N N . LEU A 1 88 ? 1.148 -14.295 -30.727 1.00 65.50 88 LEU A N 1
ATOM 704 C CA . LEU A 1 88 ? 1.537 -15.647 -31.170 1.00 65.50 88 LEU A CA 1
ATOM 705 C C . LEU A 1 88 ? 2.921 -15.707 -31.856 1.00 65.50 88 LEU A C 1
ATOM 707 O O . LEU A 1 88 ? 3.408 -16.796 -32.144 1.00 65.50 88 LEU A O 1
ATOM 711 N N . ARG A 1 89 ? 3.544 -14.557 -32.143 1.00 71.75 89 ARG A N 1
ATOM 712 C CA . ARG A 1 89 ? 4.870 -14.429 -32.762 1.00 71.75 89 ARG A CA 1
ATOM 713 C C . ARG A 1 89 ? 5.957 -14.082 -31.739 1.00 71.75 89 ARG A C 1
ATOM 715 O O . ARG A 1 89 ? 7.105 -13.907 -32.133 1.00 71.75 89 ARG A O 1
ATOM 722 N N . GLY A 1 90 ? 5.618 -14.006 -30.450 1.00 63.41 90 GLY A N 1
ATOM 723 C CA . GLY A 1 90 ? 6.559 -13.699 -29.375 1.00 63.41 90 GLY A CA 1
ATOM 724 C C . GLY A 1 90 ? 6.835 -12.207 -29.181 1.00 63.41 90 GLY A C 1
ATOM 725 O O . GLY A 1 90 ? 7.707 -11.863 -28.386 1.00 63.41 90 GLY A O 1
ATOM 726 N N . ASN A 1 91 ? 6.112 -11.313 -29.863 1.00 69.56 91 ASN A N 1
ATOM 727 C CA . ASN A 1 91 ? 6.293 -9.875 -29.696 1.00 69.56 91 ASN A CA 1
ATOM 728 C C . ASN A 1 91 ? 5.407 -9.346 -28.556 1.00 69.56 91 ASN A C 1
ATOM 730 O O . ASN A 1 91 ? 4.220 -9.694 -28.487 1.00 69.56 91 ASN A O 1
ATOM 734 N N . PRO A 1 92 ? 5.940 -8.482 -27.672 1.00 58.75 92 PRO A N 1
ATOM 735 C CA . PRO A 1 92 ? 5.131 -7.809 -26.667 1.00 58.75 92 PRO A CA 1
ATOM 736 C C . PRO A 1 92 ? 4.158 -6.846 -27.356 1.00 58.75 92 PRO A C 1
ATOM 738 O O . PRO A 1 92 ? 4.568 -5.966 -28.113 1.00 58.75 92 PRO A O 1
ATOM 741 N N . ARG A 1 93 ? 2.860 -7.010 -27.095 1.00 54.69 93 ARG A N 1
ATOM 742 C CA . ARG A 1 93 ? 1.838 -6.023 -27.452 1.00 54.69 93 ARG A CA 1
ATOM 743 C C . ARG A 1 93 ? 1.775 -4.992 -26.327 1.00 54.69 93 ARG A C 1
ATOM 745 O O . ARG A 1 93 ? 1.478 -5.362 -25.189 1.00 54.69 93 ARG A O 1
ATOM 752 N N . GLN A 1 94 ? 2.129 -3.749 -26.659 1.00 55.78 94 GLN A N 1
ATOM 753 C CA . GLN A 1 94 ? 1.910 -2.579 -25.805 1.00 55.78 94 GLN A CA 1
ATOM 754 C C . GLN A 1 94 ? 0.440 -2.169 -25.840 1.00 55.78 94 GLN A C 1
ATOM 756 O O . GLN A 1 94 ? -0.158 -2.263 -26.938 1.00 55.78 94 GLN A O 1
#

Secondary structure (DSSP, 8-state):
-GGGGT-EEEEE-SSSSPPPBS-HHHHHHHHHHHHHTT-EEEEEEES-TTSTT-BEEEEEEE-HHHHHHHHHHH---EEPPP--EEPTTS-EE-

Nearest PDB structures (foldseek):
  6dzs-assembly2_C  TM=6.038E-01  e=2.533E-02  Mycolicibacterium hassiacum DSM 44199
  2wvd-assembly1_C  TM=5.620E-01  e=3.996E-01  Helicobacter pylori 26695
  3ab2-assembly1_D  TM=6.080E-01  e=1.149E+00  Corynebacterium glutamicum
  2caj-assembly1_A-2  TM=5.708E-01  e=1.371E+00  Helicobacter pylori 26695
  3ab2-assembly2_G  TM=5.434E-01  e=1.371E+00  Corynebacterium glutamicum

Mean predicted aligned error: 6.3 Å

Radius of gyration: 14.79 Å; Cα contacts (8 Å, |Δi|>4): 153; chains: 1; bounding box: 34×30×42 Å

Sequence (94 aa):
MLAQQGGRYYHIAEHEGRRLTLSKASLGEFVFEILSRGGEIMQLWPFAPKWKRSPVYPVVAMTPKMRDEFVEATGFLLVDPPRLSIDLRGNPRQ